Protein AF-A0A7X8IFJ3-F1 (afdb_monomer_lite)

Secondary structure (DSSP, 8-state):
-PPPHHHHHHHHHHHHHHHHHHHHHHHHHHHHHHHHHHHHHHHHHHHHHHHHHHHHHHHHHHHHHHHHHHHHHHHHHHHHHHHHHHHHHHHHHHHS-HHHHHHHHHHHHHTT-HHHHHHHHHHS-HHHHHHHHHHHHHH-HHHHHHHHHHHHHHHHT-

Foldseek 3Di:
DDDDPVRVVVVVVVVVVVVVVVVVVVVVVVVVVVVVVVVVVVVVVVVVVVVVVVVVVVVVVVVVVVVVVVVVVVVVVVVVVLLVVLLVLLVVQLPDDLLVSLVVLVVCVVVVNLVSSLSSLLNHDVVSSVSNLVNNCVPPVVSSVVSVVVNVCVVVPD

Radius of gyration: 45.04 Å; chains: 1; bounding box: 93×29×118 Å

pLDDT: mean 92.05, std 8.11, range [43.56, 98.0]

Structure (mmCIF, N/CA/C/O backbone):
data_AF-A0A7X8IFJ3-F1
#
_entry.id   AF-A0A7X8IFJ3-F1
#
loop_
_atom_site.group_PDB
_atom_site.id
_atom_site.type_symbol
_atom_site.label_atom_id
_atom_site.label_alt_id
_atom_site.label_comp_id
_atom_site.label_asym_id
_atom_site.label_entity_id
_atom_site.label_seq_id
_atom_site.pdbx_PDB_ins_code
_atom_site.Cartn_x
_atom_site.Cartn_y
_atom_site.Cartn_z
_atom_site.occupancy
_atom_site.B_iso_or_equiv
_atom_site.auth_seq_id
_atom_site.auth_comp_id
_atom_site.auth_asym_id
_atom_site.auth_atom_id
_atom_site.pdbx_PDB_model_num
ATOM 1 N N . MET A 1 1 ? 59.836 -3.264 -73.917 1.00 45.34 1 MET A N 1
ATOM 2 C CA . MET A 1 1 ? 58.586 -3.706 -74.567 1.00 45.34 1 MET A CA 1
ATOM 3 C C . MET A 1 1 ? 57.480 -2.823 -74.023 1.00 45.34 1 MET A C 1
ATOM 5 O O . MET A 1 1 ? 57.181 -2.923 -72.842 1.00 45.34 1 MET A O 1
ATOM 9 N N . GLY A 1 2 ? 57.019 -1.856 -74.817 1.00 57.50 2 GLY A N 1
ATOM 10 C CA . GLY A 1 2 ? 55.918 -0.971 -74.432 1.00 57.50 2 GLY A CA 1
ATOM 11 C C . GLY A 1 2 ? 54.580 -1.647 -74.716 1.00 57.50 2 GLY A C 1
ATOM 12 O O . GLY A 1 2 ? 54.496 -2.436 -75.656 1.00 57.50 2 GLY A O 1
ATOM 13 N N . LEU A 1 3 ? 53.569 -1.354 -73.898 1.00 66.62 3 LEU A N 1
ATOM 14 C CA . LEU A 1 3 ? 52.181 -1.741 -74.161 1.00 66.62 3 LEU A CA 1
ATOM 15 C C . LEU A 1 3 ? 51.771 -1.288 -75.564 1.00 66.62 3 LEU A C 1
ATOM 17 O O . LEU A 1 3 ? 52.102 -0.174 -75.980 1.00 66.62 3 LEU A O 1
ATOM 21 N N . THR A 1 4 ? 51.041 -2.134 -76.283 1.00 79.56 4 THR A N 1
ATOM 22 C CA . THR A 1 4 ? 50.457 -1.723 -77.559 1.00 79.56 4 THR A CA 1
ATOM 23 C C . THR A 1 4 ? 49.377 -0.669 -77.306 1.00 79.56 4 THR A C 1
ATOM 25 O O . THR A 1 4 ? 48.702 -0.671 -76.275 1.00 79.56 4 THR A O 1
ATOM 28 N N . GLU A 1 5 ? 49.191 0.260 -78.243 1.00 77.00 5 GLU A N 1
ATOM 29 C CA . GLU A 1 5 ? 48.242 1.378 -78.108 1.00 77.00 5 GLU A CA 1
ATOM 30 C C . GLU A 1 5 ? 46.811 0.915 -77.768 1.00 77.00 5 GLU A C 1
ATOM 32 O O . GLU A 1 5 ? 46.090 1.562 -77.009 1.00 77.00 5 GLU A O 1
ATOM 37 N N . ARG A 1 6 ? 46.434 -0.272 -78.250 1.00 78.50 6 ARG A N 1
ATOM 38 C CA . ARG A 1 6 ? 45.140 -0.910 -77.991 1.00 78.50 6 ARG A CA 1
ATOM 39 C C . ARG A 1 6 ? 45.006 -1.439 -76.558 1.00 78.50 6 ARG A C 1
ATOM 41 O O . ARG A 1 6 ? 43.939 -1.325 -75.962 1.00 78.50 6 ARG A O 1
ATOM 48 N N . GLU A 1 7 ? 46.081 -1.976 -75.983 1.00 80.12 7 GLU A N 1
ATOM 49 C CA . GLU A 1 7 ? 46.117 -2.415 -74.580 1.00 80.12 7 GLU A CA 1
ATOM 50 C C . GLU A 1 7 ? 46.072 -1.218 -73.621 1.00 80.12 7 GLU A C 1
ATOM 52 O O . GLU A 1 7 ? 45.391 -1.273 -72.598 1.00 80.12 7 GLU A O 1
ATOM 57 N N . LEU A 1 8 ? 46.723 -0.107 -73.982 1.00 81.62 8 LEU A N 1
ATOM 58 C CA . LEU A 1 8 ? 46.632 1.160 -73.249 1.00 81.62 8 LEU A CA 1
ATOM 59 C C . LEU A 1 8 ? 45.209 1.731 -73.259 1.00 81.62 8 LEU A C 1
ATOM 61 O O . LEU A 1 8 ? 44.718 2.156 -72.215 1.00 81.62 8 LEU A O 1
ATOM 65 N N . GLN A 1 9 ? 44.520 1.713 -74.403 1.00 83.94 9 GLN A N 1
ATOM 66 C CA . GLN A 1 9 ? 43.129 2.174 -74.494 1.00 83.94 9 GLN A CA 1
ATOM 67 C C . GLN A 1 9 ? 42.170 1.327 -73.647 1.00 83.94 9 GLN A C 1
ATOM 69 O O . GLN A 1 9 ? 41.337 1.890 -72.934 1.00 83.94 9 GLN A O 1
ATOM 74 N N . ASN A 1 10 ? 42.322 0.000 -73.667 1.00 87.12 10 ASN A N 1
ATOM 75 C CA . ASN A 1 10 ? 41.525 -0.900 -72.830 1.00 87.12 10 ASN A CA 1
ATOM 76 C C . ASN A 1 10 ? 41.791 -0.666 -71.337 1.00 87.12 10 ASN A C 1
ATOM 78 O O . ASN A 1 10 ? 40.853 -0.535 -70.557 1.00 87.12 10 ASN A O 1
ATOM 82 N N . LEU A 1 11 ? 43.058 -0.511 -70.942 1.00 88.25 11 LEU A N 1
ATOM 83 C CA . LEU A 1 11 ? 43.414 -0.229 -69.552 1.00 88.25 11 LEU A CA 1
ATOM 84 C C . LEU A 1 11 ? 42.855 1.121 -69.077 1.00 88.25 11 LEU A C 1
ATOM 86 O O . LEU A 1 11 ? 42.354 1.226 -67.959 1.00 88.25 11 LEU A O 1
ATOM 90 N N . ILE A 1 12 ? 42.898 2.157 -69.922 1.00 88.69 12 ILE A N 1
ATOM 91 C CA . ILE A 1 12 ? 42.304 3.467 -69.615 1.00 88.69 12 ILE A CA 1
ATOM 92 C C . ILE A 1 12 ? 40.787 3.347 -69.430 1.00 88.69 12 ILE A C 1
ATOM 94 O O . ILE A 1 12 ? 40.231 3.984 -68.532 1.00 88.69 12 ILE A O 1
ATOM 98 N N . TYR A 1 13 ? 40.117 2.547 -70.259 1.00 91.25 13 TYR A N 1
ATOM 99 C CA . TYR A 1 13 ? 38.686 2.286 -70.126 1.00 91.25 13 TYR A CA 1
ATOM 100 C C . TYR A 1 13 ? 38.364 1.576 -68.802 1.00 91.25 13 TYR A C 1
ATOM 102 O O . TYR A 1 13 ? 37.546 2.076 -68.029 1.00 91.25 13 TYR A O 1
ATOM 110 N N .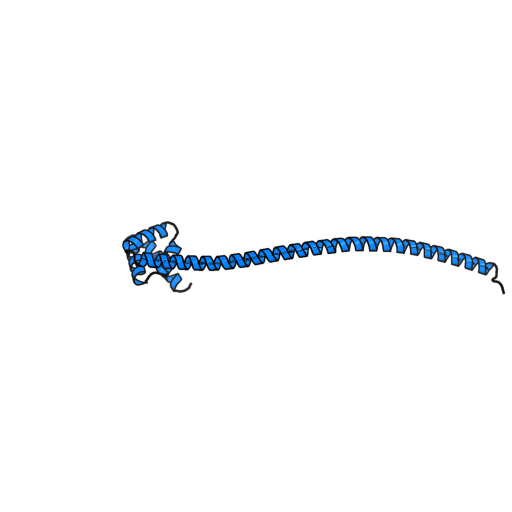 ASP A 1 14 ? 39.078 0.496 -68.484 1.00 92.50 14 ASP A N 1
ATOM 111 C CA . ASP A 1 14 ? 38.878 -0.283 -67.257 1.00 92.50 14 ASP A CA 1
ATOM 112 C C . ASP A 1 14 ? 39.135 0.542 -65.992 1.00 92.50 14 ASP A C 1
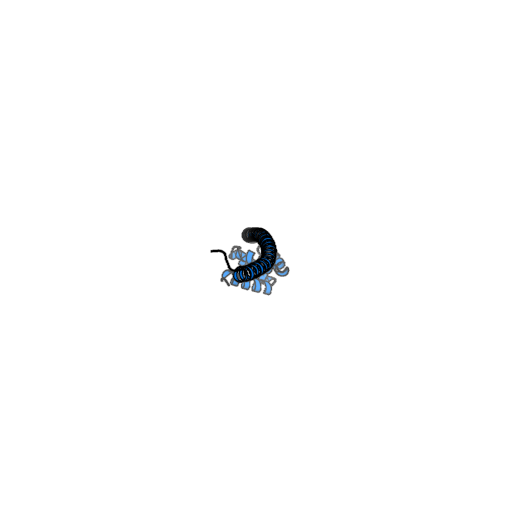ATOM 114 O O . ASP A 1 14 ? 38.393 0.455 -65.011 1.00 92.50 14 ASP A O 1
ATOM 118 N N . VAL A 1 15 ? 40.177 1.379 -66.003 1.00 93.25 15 VAL A N 1
ATOM 119 C CA . VAL A 1 15 ? 40.483 2.283 -64.888 1.00 93.25 15 VAL A CA 1
ATOM 120 C C . VAL A 1 15 ? 39.372 3.318 -64.714 1.00 93.25 15 VAL A C 1
ATOM 122 O O . VAL A 1 15 ? 38.949 3.564 -63.586 1.00 93.25 15 VAL A O 1
ATOM 125 N N . ARG A 1 16 ? 38.850 3.899 -65.802 1.00 93.69 16 ARG A N 1
ATOM 126 C CA . ARG A 1 16 ? 37.735 4.861 -65.733 1.00 93.69 16 ARG A CA 1
ATOM 127 C C . ARG A 1 16 ? 36.455 4.222 -65.201 1.00 93.69 16 ARG A C 1
ATOM 129 O O . ARG A 1 16 ? 35.776 4.841 -64.385 1.00 93.69 16 ARG A O 1
ATOM 136 N N . GLU A 1 17 ? 36.148 2.998 -65.617 1.00 94.19 17 GLU A N 1
ATOM 137 C CA . GLU A 1 17 ? 35.005 2.247 -65.091 1.00 94.19 17 GLU A CA 1
ATOM 138 C C . GLU A 1 17 ? 35.175 1.921 -63.604 1.00 94.19 17 GLU A C 1
ATOM 140 O O . GLU A 1 17 ? 34.276 2.196 -62.809 1.00 94.19 17 GLU A O 1
ATOM 145 N N . LYS A 1 18 ? 36.355 1.456 -63.176 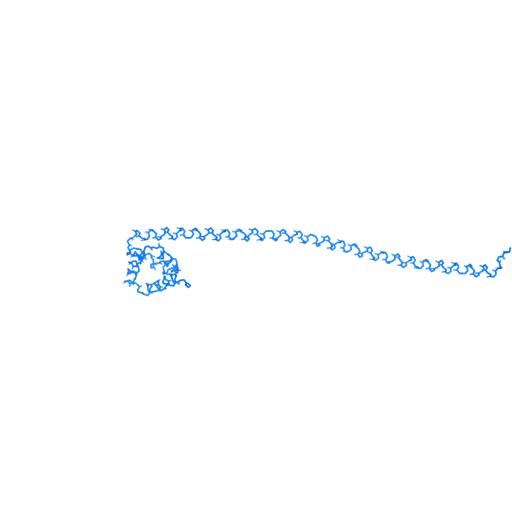1.00 94.62 18 LYS A N 1
ATOM 146 C CA . LYS A 1 18 ? 36.639 1.234 -61.748 1.00 94.62 18 LYS A CA 1
ATOM 147 C C . LYS A 1 18 ? 36.543 2.515 -60.920 1.00 94.62 18 LYS A C 1
ATOM 149 O O . LYS A 1 18 ? 36.019 2.471 -59.809 1.00 94.62 18 LYS A O 1
ATOM 154 N N . ILE A 1 19 ? 37.000 3.654 -61.447 1.00 94.69 19 ILE A N 1
ATOM 155 C CA . ILE A 1 19 ? 36.857 4.958 -60.781 1.00 94.69 19 ILE A CA 1
ATOM 156 C C . ILE A 1 19 ? 35.376 5.300 -60.592 1.00 94.69 19 ILE A C 1
ATOM 158 O O . ILE A 1 19 ? 34.981 5.663 -59.488 1.00 94.69 19 ILE A O 1
ATOM 162 N N . ARG A 1 20 ? 34.540 5.135 -61.625 1.00 94.56 20 ARG A N 1
ATOM 163 C CA . ARG A 1 20 ? 33.090 5.376 -61.516 1.00 94.56 20 ARG A CA 1
ATOM 164 C C . ARG A 1 20 ? 32.424 4.451 -60.503 1.00 94.56 20 ARG A C 1
ATOM 166 O O . ARG A 1 20 ? 31.626 4.913 -59.694 1.00 94.56 20 ARG A O 1
ATOM 173 N N . GLN A 1 21 ? 32.766 3.164 -60.525 1.00 95.19 21 GLN A N 1
ATOM 174 C CA . GLN A 1 21 ? 32.230 2.180 -59.582 1.00 95.19 21 GLN A CA 1
ATOM 175 C C . GLN A 1 21 ? 32.617 2.511 -58.139 1.00 95.19 21 GLN A C 1
ATOM 177 O O . GLN A 1 21 ? 31.767 2.461 -57.253 1.00 95.19 21 GLN A O 1
ATOM 182 N N . ASN A 1 22 ? 33.872 2.900 -57.898 1.00 95.94 22 ASN A N 1
ATOM 183 C CA . ASN A 1 22 ? 34.311 3.330 -56.573 1.00 95.94 22 ASN A CA 1
ATOM 184 C C . ASN A 1 22 ? 33.599 4.608 -56.125 1.00 95.94 22 ASN A C 1
ATOM 186 O O . ASN A 1 22 ? 33.096 4.647 -55.010 1.00 95.94 22 ASN A O 1
ATOM 190 N N . GLN A 1 23 ? 33.459 5.607 -57.000 1.00 95.38 23 GLN A N 1
ATOM 191 C CA . GLN A 1 23 ? 32.719 6.835 -56.682 1.00 95.38 23 GLN A CA 1
ATOM 192 C C . GLN A 1 23 ? 31.245 6.563 -56.353 1.00 95.38 23 GLN A C 1
ATOM 194 O O . GLN A 1 23 ? 30.668 7.219 -55.487 1.00 95.38 23 GLN A O 1
ATOM 199 N N . GLN A 1 24 ? 30.616 5.606 -57.040 1.00 95.75 24 GLN A N 1
ATOM 200 C CA . GLN A 1 24 ? 29.242 5.210 -56.745 1.00 95.75 24 GLN A CA 1
ATOM 201 C C . GLN A 1 24 ? 29.140 4.521 -55.378 1.00 95.75 24 GLN A C 1
ATOM 203 O O . GLN A 1 24 ? 28.277 4.883 -54.579 1.00 95.75 24 GLN A O 1
ATOM 208 N N . ARG A 1 25 ? 30.061 3.598 -55.077 1.00 96.19 25 ARG A N 1
ATOM 209 C CA . ARG A 1 25 ? 30.137 2.938 -53.765 1.00 96.19 25 ARG A CA 1
ATOM 210 C C . ARG A 1 25 ? 30.390 3.927 -52.633 1.00 96.19 25 ARG A C 1
ATOM 212 O O . ARG A 1 25 ? 29.741 3.831 -51.602 1.00 96.19 25 ARG A O 1
ATOM 219 N N . GLU A 1 26 ? 31.278 4.900 -52.824 1.00 95.88 26 GLU A N 1
ATOM 220 C CA . GLU A 1 26 ? 31.534 5.952 -51.830 1.00 95.88 26 GLU A CA 1
ATOM 221 C C . GLU A 1 26 ? 30.266 6.752 -51.513 1.00 95.88 26 GLU A C 1
ATOM 223 O O . GLU A 1 26 ? 29.978 7.015 -50.347 1.00 95.88 26 GLU A O 1
ATOM 228 N N . LYS A 1 27 ? 29.460 7.087 -52.528 1.00 95.75 27 LYS A N 1
ATOM 229 C CA . LYS A 1 27 ? 28.177 7.777 -52.322 1.00 95.75 27 LYS A CA 1
ATOM 230 C C . LYS A 1 27 ? 27.158 6.922 -51.574 1.00 95.75 27 LYS A C 1
ATOM 232 O O . LYS A 1 27 ? 26.388 7.458 -50.781 1.00 95.75 27 LYS A O 1
ATOM 237 N N . GLU A 1 28 ? 27.108 5.624 -51.852 1.00 96.12 28 GLU A N 1
ATOM 238 C CA . GLU A 1 28 ? 26.206 4.692 -51.167 1.00 96.12 28 GLU A CA 1
ATOM 239 C C . GLU A 1 28 ? 26.607 4.513 -49.701 1.00 96.12 28 GLU A C 1
ATOM 241 O O . GLU A 1 28 ? 25.769 4.699 -48.819 1.00 96.12 28 GLU A O 1
ATOM 246 N N . LEU A 1 29 ? 27.898 4.288 -49.440 1.00 96.81 29 LEU A N 1
ATOM 247 C CA . LEU A 1 29 ? 28.449 4.189 -48.089 1.00 96.81 29 LEU A CA 1
ATOM 248 C C . LEU A 1 29 ? 28.252 5.480 -47.288 1.00 96.81 29 LEU A C 1
ATOM 250 O O . LEU A 1 29 ? 27.925 5.415 -46.109 1.00 96.81 29 LEU A O 1
ATOM 254 N N . ALA A 1 30 ? 28.393 6.653 -47.915 1.00 96.06 30 ALA A N 1
ATOM 255 C CA . ALA A 1 30 ? 28.148 7.930 -47.246 1.00 96.06 30 ALA A CA 1
ATOM 256 C C . ALA A 1 30 ? 26.687 8.071 -46.782 1.00 96.06 30 ALA A C 1
ATOM 258 O O . ALA A 1 30 ? 26.435 8.487 -45.654 1.00 96.06 30 ALA A O 1
ATOM 259 N N . LYS A 1 31 ? 25.723 7.671 -47.623 1.00 96.44 31 LYS A N 1
ATOM 260 C CA . LYS A 1 31 ? 24.296 7.679 -47.259 1.00 96.44 31 LYS A CA 1
ATOM 261 C C . LYS A 1 31 ? 23.976 6.675 -46.158 1.00 96.44 31 LYS A C 1
ATOM 263 O O . LYS A 1 31 ? 23.123 6.934 -45.315 1.00 96.44 31 LYS A O 1
ATOM 268 N N . GLU A 1 32 ? 24.613 5.510 -46.186 1.00 96.25 32 GLU A N 1
ATOM 269 C CA . GLU A 1 32 ? 24.433 4.499 -45.148 1.00 96.25 32 GLU A CA 1
ATOM 270 C C . GLU A 1 32 ? 25.020 4.963 -43.811 1.00 96.25 32 GLU A C 1
ATOM 272 O O . GLU A 1 32 ? 24.344 4.869 -42.788 1.00 96.25 32 GLU A O 1
ATOM 277 N N . ALA A 1 33 ? 26.214 5.560 -43.825 1.00 96.06 33 ALA A N 1
ATOM 278 C CA . ALA A 1 33 ? 26.836 6.147 -42.642 1.00 96.06 33 ALA A CA 1
ATOM 279 C C . ALA A 1 33 ? 25.964 7.249 -42.019 1.00 96.06 33 ALA A C 1
ATOM 281 O O . ALA A 1 33 ? 25.776 7.263 -40.805 1.00 96.06 33 ALA A O 1
ATOM 282 N N . GLU A 1 34 ? 25.371 8.121 -42.839 1.00 96.56 34 GLU A N 1
ATOM 283 C CA . GLU A 1 34 ? 24.429 9.148 -42.374 1.00 96.56 34 GLU A CA 1
ATOM 284 C C . GLU A 1 34 ? 23.200 8.528 -41.689 1.00 96.56 34 GLU A C 1
ATOM 286 O O . GLU A 1 34 ? 22.811 8.945 -40.598 1.00 96.56 34 GLU A O 1
ATOM 291 N N . ARG A 1 35 ? 22.611 7.482 -42.282 1.00 96.06 35 ARG A N 1
ATOM 292 C CA . ARG A 1 35 ? 21.468 6.768 -41.686 1.00 96.06 35 ARG A CA 1
ATOM 293 C C . ARG A 1 35 ? 21.822 6.106 -40.359 1.00 96.06 35 ARG A C 1
ATOM 295 O O . ARG A 1 35 ? 21.021 6.160 -39.429 1.00 96.06 35 ARG A O 1
ATOM 302 N N . ILE A 1 36 ? 22.996 5.480 -40.278 1.00 97.25 36 ILE A N 1
ATOM 303 C CA . ILE A 1 36 ? 23.484 4.842 -39.051 1.00 97.25 36 ILE A CA 1
ATOM 304 C C . ILE A 1 36 ? 23.687 5.890 -37.956 1.00 97.25 36 ILE A C 1
ATOM 306 O O . ILE A 1 36 ? 23.294 5.655 -36.817 1.00 97.25 36 ILE A O 1
ATOM 310 N N . GLU A 1 37 ? 24.253 7.048 -38.291 1.00 96.81 37 GLU A N 1
ATOM 311 C CA . GLU A 1 37 ? 24.474 8.127 -37.329 1.00 96.81 37 GLU A CA 1
ATOM 312 C C . GLU A 1 37 ? 23.150 8.676 -36.779 1.00 96.81 37 GLU A C 1
ATOM 314 O O . GLU A 1 37 ? 23.002 8.796 -35.564 1.00 96.81 37 GLU A O 1
ATOM 319 N N . LEU A 1 38 ? 22.153 8.913 -37.639 1.00 96.81 38 LEU A N 1
ATOM 320 C CA . LEU A 1 38 ? 20.815 9.335 -37.207 1.00 96.81 38 LEU A CA 1
ATOM 321 C C . LEU A 1 38 ? 20.144 8.2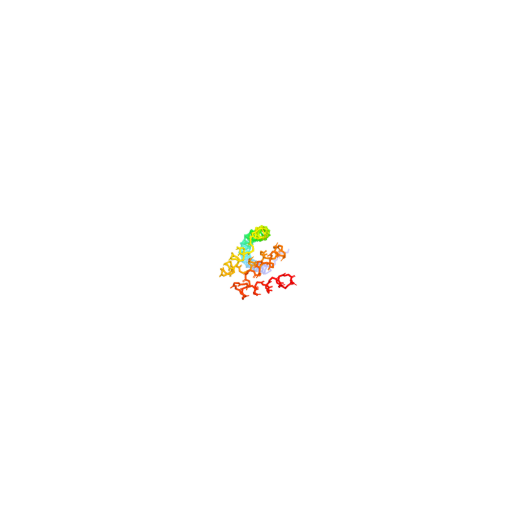93 -36.301 1.00 96.81 38 LEU A C 1
ATOM 323 O O . LEU A 1 38 ? 19.574 8.639 -35.268 1.00 96.81 38 LEU A O 1
ATOM 327 N N . ALA A 1 39 ? 20.238 7.009 -36.657 1.00 96.69 39 ALA A N 1
ATOM 328 C CA . ALA A 1 39 ? 19.709 5.931 -35.827 1.00 96.69 39 ALA A CA 1
ATOM 329 C C . ALA A 1 39 ? 20.430 5.847 -34.472 1.00 96.69 39 ALA A C 1
ATOM 331 O O . ALA A 1 39 ? 19.786 5.637 -33.445 1.00 96.69 39 ALA A O 1
ATOM 332 N N . ARG A 1 40 ? 21.755 6.051 -34.448 1.00 96.81 40 ARG A N 1
ATOM 333 C CA . ARG A 1 40 ? 22.547 6.067 -33.213 1.00 96.81 40 ARG A CA 1
ATOM 334 C C . ARG A 1 40 ? 22.131 7.213 -32.296 1.00 96.81 40 ARG A C 1
ATOM 336 O O . ARG A 1 40 ? 21.999 6.990 -31.099 1.00 96.81 40 ARG A O 1
ATOM 343 N N . GLN A 1 41 ? 21.912 8.405 -32.848 1.00 97.19 41 GLN A N 1
ATOM 344 C CA . GLN A 1 41 ? 21.445 9.564 -32.085 1.00 97.19 41 GLN A CA 1
ATOM 345 C C . GLN A 1 41 ? 20.065 9.303 -31.473 1.00 97.19 41 GLN A C 1
ATOM 347 O O . GLN A 1 41 ? 19.897 9.491 -30.272 1.00 97.19 41 GLN A O 1
ATOM 352 N N . GLY A 1 42 ? 19.123 8.758 -32.251 1.00 96.88 42 GLY A N 1
ATOM 353 C CA . GLY A 1 42 ? 17.805 8.380 -31.730 1.00 96.88 42 GLY A CA 1
ATOM 354 C C . GLY A 1 42 ? 17.881 7.341 -30.605 1.00 96.88 42 GLY A C 1
ATOM 355 O O . GLY A 1 42 ? 17.267 7.516 -29.558 1.00 96.88 42 GLY A O 1
ATOM 356 N N . LEU A 1 43 ? 18.701 6.297 -30.772 1.00 97.50 43 LEU A N 1
ATOM 357 C CA . LEU A 1 43 ? 18.915 5.296 -29.720 1.00 97.50 43 LEU A CA 1
ATOM 358 C C . LEU A 1 43 ? 19.554 5.893 -28.463 1.00 97.50 43 LEU A C 1
ATOM 360 O O . LEU A 1 43 ? 19.239 5.462 -27.356 1.00 97.50 43 LEU A O 1
ATOM 364 N N . GLN A 1 44 ? 20.451 6.867 -28.614 1.00 97.88 44 GLN A N 1
ATOM 365 C CA . GLN A 1 44 ? 21.068 7.539 -27.477 1.00 97.88 44 GLN A CA 1
ATOM 366 C C . GLN A 1 44 ? 20.043 8.368 -26.690 1.00 97.88 44 GLN A C 1
ATOM 368 O O . GLN A 1 44 ? 19.996 8.253 -25.467 1.00 97.88 44 GLN A O 1
ATOM 373 N N . GLU A 1 45 ? 19.179 9.119 -27.376 1.00 97.56 45 GLU A N 1
ATOM 374 C CA . GLU A 1 45 ? 18.078 9.849 -26.734 1.00 97.56 45 GLU A CA 1
ATOM 375 C C . GLU A 1 45 ? 17.123 8.905 -25.989 1.00 97.56 45 GLU A C 1
ATOM 377 O O . GLU A 1 45 ? 16.698 9.194 -24.868 1.00 97.56 45 GLU A O 1
ATOM 382 N N . ASP A 1 46 ? 16.801 7.753 -26.582 1.00 97.56 46 ASP A N 1
ATOM 383 C CA . ASP A 1 46 ? 15.942 6.754 -25.945 1.00 97.56 46 ASP A CA 1
ATOM 384 C C . ASP A 1 46 ? 16.594 6.156 -24.689 1.00 97.56 46 ASP A C 1
ATOM 386 O O . ASP A 1 46 ? 15.925 5.992 -23.666 1.00 97.56 46 ASP A O 1
ATOM 390 N N . VAL A 1 47 ? 17.901 5.874 -24.724 1.00 97.56 47 VAL A N 1
ATOM 391 C CA . VAL A 1 47 ? 18.659 5.405 -23.551 1.00 97.56 47 VAL A CA 1
ATOM 392 C C . VAL A 1 47 ? 18.641 6.446 -22.432 1.00 97.56 47 VAL A C 1
ATOM 394 O O . VAL A 1 47 ? 18.416 6.094 -21.273 1.00 97.56 47 VAL A O 1
ATOM 397 N N . GLU A 1 48 ? 18.841 7.722 -22.757 1.00 97.69 48 GLU A N 1
ATOM 398 C CA . GLU A 1 48 ? 18.793 8.814 -21.780 1.00 97.69 48 GLU A CA 1
ATOM 399 C C . GLU A 1 48 ? 17.406 8.916 -21.127 1.00 97.69 48 GLU A C 1
ATOM 401 O O . GLU A 1 48 ? 17.303 8.893 -19.898 1.00 97.69 48 GLU A O 1
ATOM 406 N N . ARG A 1 49 ? 16.327 8.886 -21.922 1.00 97.38 49 ARG A N 1
ATOM 407 C CA . ARG A 1 49 ? 14.946 8.889 -21.403 1.00 97.38 49 ARG A CA 1
ATOM 408 C C . ARG A 1 49 ? 14.643 7.678 -20.527 1.00 97.38 49 ARG A C 1
ATOM 410 O O . ARG A 1 49 ? 13.998 7.816 -19.487 1.00 97.38 49 ARG A O 1
ATOM 417 N N . LEU A 1 50 ? 15.088 6.486 -20.924 1.00 97.81 50 LEU A N 1
ATOM 418 C CA . LEU A 1 50 ? 14.889 5.273 -20.129 1.00 97.81 50 LEU A CA 1
ATOM 419 C C . LEU A 1 50 ? 15.603 5.360 -18.779 1.00 97.81 50 LEU A C 1
ATOM 421 O O . LEU A 1 50 ? 15.030 4.955 -17.767 1.00 97.81 50 LEU A O 1
ATOM 425 N N . ASN A 1 51 ? 16.804 5.938 -18.741 1.00 97.38 51 ASN A N 1
ATOM 426 C CA . ASN A 1 51 ? 17.532 6.157 -17.494 1.00 97.38 51 ASN A CA 1
ATOM 427 C C . ASN A 1 51 ? 16.812 7.158 -16.576 1.00 97.38 51 ASN A C 1
ATOM 429 O O . ASN A 1 51 ? 16.690 6.910 -15.376 1.00 97.38 51 ASN A O 1
ATOM 433 N N . GLU A 1 52 ? 16.280 8.255 -17.122 1.00 97.50 52 GLU A N 1
ATOM 434 C CA . GLU A 1 52 ? 15.491 9.232 -16.354 1.00 97.50 52 GLU A CA 1
ATOM 435 C C . GLU A 1 52 ? 14.209 8.621 -15.772 1.00 97.50 52 GLU A C 1
ATOM 437 O O . GLU A 1 52 ? 13.860 8.850 -14.605 1.00 97.50 52 GLU A O 1
ATOM 442 N N . ILE A 1 53 ? 13.510 7.810 -16.572 1.00 97.75 53 ILE A N 1
ATOM 443 C CA . ILE A 1 53 ? 12.318 7.079 -16.133 1.00 97.75 53 ILE A CA 1
ATOM 444 C C . ILE A 1 53 ? 12.690 6.072 -15.045 1.00 97.75 53 ILE A C 1
ATOM 446 O O . ILE A 1 53 ? 11.997 6.017 -14.028 1.00 97.75 53 ILE A O 1
ATOM 450 N N . GLY A 1 54 ? 13.780 5.320 -15.225 1.00 97.31 54 GLY A N 1
ATOM 451 C CA . GLY A 1 54 ? 14.293 4.370 -14.236 1.00 97.31 54 GLY A CA 1
ATOM 452 C C . GLY A 1 54 ? 14.561 5.044 -12.891 1.00 97.31 54 GLY A C 1
ATOM 453 O O . GLY A 1 54 ? 13.978 4.656 -11.881 1.00 97.31 54 GLY A O 1
ATOM 454 N N . ALA A 1 55 ? 15.316 6.144 -12.895 1.00 97.06 55 ALA A N 1
ATOM 455 C CA . ALA A 1 55 ? 15.600 6.913 -11.684 1.00 97.06 55 ALA A CA 1
ATOM 456 C C . ALA A 1 55 ? 14.321 7.459 -11.017 1.00 97.06 55 ALA A C 1
ATOM 458 O O . ALA A 1 55 ? 14.170 7.429 -9.793 1.00 97.06 55 ALA A O 1
ATOM 459 N N . THR A 1 56 ? 13.363 7.938 -11.816 1.00 97.31 56 THR A N 1
ATOM 460 C CA . THR A 1 56 ? 12.076 8.427 -11.299 1.00 97.31 56 THR A CA 1
ATOM 461 C C . THR A 1 56 ? 11.249 7.302 -10.679 1.00 97.31 56 THR A C 1
ATOM 463 O O . THR A 1 56 ? 10.583 7.511 -9.658 1.00 97.31 56 THR A O 1
ATOM 466 N N . LEU A 1 57 ? 11.261 6.118 -11.291 1.00 97.50 57 LEU A N 1
ATOM 467 C CA . LEU A 1 57 ? 10.554 4.947 -10.796 1.00 97.50 57 LEU A CA 1
ATOM 468 C C . LEU A 1 57 ? 11.147 4.475 -9.468 1.00 97.50 57 LEU A C 1
ATOM 470 O O . LEU A 1 57 ? 10.388 4.286 -8.520 1.00 97.50 57 LEU A O 1
ATOM 474 N N . ASP A 1 58 ? 12.472 4.390 -9.367 1.00 97.75 58 ASP A N 1
ATOM 475 C CA . ASP A 1 58 ? 13.168 4.003 -8.137 1.00 97.75 58 ASP A CA 1
ATOM 476 C C . ASP A 1 58 ? 12.829 4.949 -6.979 1.00 97.75 58 ASP A C 1
ATOM 478 O O . ASP A 1 58 ? 12.471 4.510 -5.883 1.00 97.75 58 ASP A O 1
ATOM 482 N N . MET A 1 59 ? 12.819 6.262 -7.237 1.00 97.06 59 MET A N 1
ATOM 483 C CA . MET A 1 59 ? 12.411 7.262 -6.245 1.00 97.06 59 MET A CA 1
ATOM 484 C C . MET A 1 59 ? 10.952 7.099 -5.801 1.00 97.06 59 MET A C 1
ATOM 486 O O . MET A 1 59 ? 10.627 7.301 -4.628 1.00 97.06 59 MET A O 1
ATOM 490 N N . LYS A 1 60 ? 10.044 6.750 -6.720 1.00 97.44 60 LYS A N 1
ATOM 491 C CA . LYS A 1 60 ? 8.633 6.500 -6.386 1.00 97.44 60 LYS A CA 1
ATOM 492 C C . LYS A 1 60 ? 8.459 5.204 -5.597 1.00 97.44 60 LYS A C 1
ATOM 494 O O . LYS A 1 60 ? 7.683 5.201 -4.644 1.00 97.44 60 LYS A O 1
ATOM 499 N N . LEU A 1 61 ? 9.172 4.143 -5.965 1.00 97.69 61 LEU A N 1
ATOM 500 C CA . LEU A 1 61 ? 9.153 2.863 -5.258 1.00 97.69 61 LEU A CA 1
ATOM 501 C C . LEU A 1 61 ? 9.670 3.016 -3.828 1.00 97.69 61 LEU A C 1
ATOM 503 O O . LEU A 1 61 ? 9.026 2.530 -2.901 1.00 97.69 61 LEU A O 1
ATOM 507 N N . LEU A 1 62 ? 10.761 3.763 -3.636 1.00 97.94 62 LEU A N 1
ATOM 508 C CA . LEU A 1 62 ? 11.291 4.053 -2.305 1.00 97.94 62 LEU A CA 1
ATOM 509 C C . LEU A 1 62 ? 10.251 4.770 -1.432 1.00 97.94 62 LEU A C 1
ATOM 511 O O . LEU A 1 62 ? 9.957 4.321 -0.330 1.00 97.94 62 LEU A O 1
ATOM 515 N N . ARG A 1 63 ? 9.617 5.826 -1.957 1.00 97.06 63 ARG A N 1
ATOM 516 C CA . ARG A 1 63 ? 8.565 6.569 -1.238 1.00 97.06 63 ARG A CA 1
ATOM 517 C C . ARG A 1 63 ? 7.334 5.722 -0.923 1.00 97.06 63 ARG A C 1
ATOM 519 O O . ARG A 1 63 ? 6.684 5.950 0.093 1.00 97.06 63 ARG A O 1
ATOM 526 N N . LEU A 1 64 ? 6.959 4.802 -1.812 1.00 98.00 64 LEU A N 1
ATOM 527 C CA . LEU A 1 64 ? 5.847 3.885 -1.561 1.00 98.00 64 LEU A CA 1
ATOM 528 C C . LEU A 1 64 ? 6.180 2.930 -0.422 1.00 98.00 64 LEU A C 1
ATOM 530 O O . LEU A 1 64 ? 5.362 2.775 0.478 1.00 98.00 64 LEU A O 1
ATOM 534 N N . LYS A 1 65 ? 7.392 2.373 -0.427 1.00 97.81 65 LYS A N 1
ATOM 535 C CA . LYS A 1 65 ? 7.865 1.495 0.639 1.00 97.81 65 LYS A CA 1
ATOM 536 C C . LYS A 1 65 ? 7.919 2.210 1.991 1.00 97.81 65 LYS A C 1
ATOM 538 O O . LYS A 1 65 ? 7.397 1.698 2.968 1.00 97.81 65 LYS A O 1
ATOM 543 N N . GLU A 1 66 ? 8.442 3.435 2.034 1.00 97.75 66 GLU A N 1
ATOM 544 C CA . GLU A 1 66 ? 8.447 4.249 3.260 1.00 97.75 66 GLU A CA 1
ATOM 545 C C . GLU A 1 66 ? 7.032 4.486 3.808 1.00 97.75 66 GLU A C 1
ATOM 547 O O . GLU A 1 66 ? 6.812 4.427 5.016 1.00 97.75 66 GLU A O 1
ATOM 552 N N . LYS A 1 67 ? 6.055 4.743 2.930 1.00 97.50 67 LYS A N 1
ATOM 553 C CA . LYS A 1 67 ? 4.653 4.903 3.340 1.00 97.50 67 LYS A CA 1
ATOM 554 C C . LYS A 1 67 ? 4.033 3.598 3.820 1.00 97.50 67 LYS A C 1
ATOM 556 O O . LYS A 1 67 ? 3.236 3.628 4.751 1.00 97.50 67 LYS A O 1
ATOM 561 N N . GLU A 1 68 ? 4.359 2.482 3.181 1.00 97.56 68 GLU A N 1
ATOM 562 C CA . GLU A 1 68 ? 3.904 1.161 3.607 1.00 97.56 68 GLU A CA 1
ATOM 563 C C . GLU A 1 68 ? 4.414 0.845 5.017 1.00 97.56 68 GLU A C 1
ATOM 565 O O . GLU A 1 68 ? 3.609 0.540 5.896 1.00 97.56 68 GLU A O 1
ATOM 570 N N . ASP A 1 69 ? 5.712 1.036 5.260 1.00 97.62 69 ASP A N 1
ATOM 571 C CA . ASP A 1 69 ? 6.332 0.824 6.570 1.00 97.62 69 ASP A CA 1
ATOM 572 C C . ASP A 1 69 ? 5.705 1.742 7.640 1.00 97.62 69 ASP A C 1
ATOM 574 O O . ASP A 1 69 ? 5.389 1.305 8.749 1.00 97.62 69 ASP A O 1
ATOM 578 N N . GLN A 1 70 ? 5.446 3.012 7.301 1.00 97.38 70 GLN A N 1
ATOM 579 C CA . GLN A 1 70 ? 4.754 3.952 8.192 1.00 97.38 70 GLN A CA 1
ATOM 580 C C . GLN A 1 70 ? 3.328 3.505 8.522 1.00 97.38 70 GLN A C 1
ATOM 582 O O . GLN A 1 70 ? 2.921 3.577 9.680 1.00 97.38 70 GLN A O 1
ATOM 587 N N . LEU A 1 71 ? 2.563 3.044 7.530 1.00 97.62 71 LEU A N 1
ATOM 588 C CA . LEU A 1 71 ? 1.197 2.569 7.746 1.00 97.62 71 LEU A CA 1
ATOM 589 C C . LEU A 1 71 ? 1.175 1.314 8.618 1.00 97.62 71 LEU A C 1
ATOM 591 O O . LEU A 1 71 ? 0.348 1.230 9.523 1.00 97.62 71 LEU A O 1
ATOM 595 N N . GLN A 1 72 ? 2.095 0.375 8.397 1.00 97.06 72 GLN A N 1
ATOM 596 C CA . GLN A 1 72 ? 2.222 -0.816 9.239 1.00 97.06 72 GLN A CA 1
ATOM 597 C C . GLN A 1 72 ? 2.542 -0.441 10.689 1.00 97.06 72 GLN A C 1
ATOM 599 O O . GLN A 1 72 ? 1.889 -0.935 11.609 1.00 97.06 72 GLN A O 1
ATOM 604 N N . GLN A 1 73 ? 3.478 0.487 10.903 1.00 96.88 73 GLN A N 1
ATOM 605 C CA . GLN A 1 73 ? 3.803 0.969 12.244 1.00 96.88 73 GLN A CA 1
ATOM 606 C C . GLN A 1 73 ? 2.606 1.669 12.902 1.00 96.88 73 GLN A C 1
ATOM 608 O O . GLN A 1 73 ? 2.293 1.400 14.060 1.00 96.88 73 GLN A O 1
ATOM 613 N N . MET A 1 74 ? 1.887 2.510 12.153 1.00 96.81 74 MET A N 1
ATOM 614 C CA . MET A 1 74 ? 0.683 3.175 12.649 1.00 96.81 74 MET A CA 1
ATOM 615 C C . MET A 1 74 ? -0.412 2.182 13.040 1.00 96.81 74 MET A C 1
ATOM 617 O O . MET A 1 74 ? -1.061 2.393 14.059 1.00 96.81 74 MET A O 1
ATOM 621 N N . ILE A 1 75 ? -0.622 1.111 12.270 1.00 95.69 75 ILE A N 1
ATOM 622 C CA . ILE A 1 75 ? -1.597 0.065 12.610 1.00 95.69 75 ILE A CA 1
ATOM 623 C C . ILE A 1 75 ? -1.236 -0.566 13.957 1.00 95.69 75 ILE A C 1
ATOM 625 O O . ILE A 1 75 ? -2.081 -0.612 14.848 1.00 95.69 75 ILE A O 1
ATOM 629 N N . ILE A 1 76 ? 0.027 -0.961 14.143 1.00 96.31 76 ILE A N 1
ATOM 630 C CA . ILE A 1 76 ? 0.507 -1.555 15.401 1.00 96.31 76 ILE A CA 1
ATOM 631 C C . ILE A 1 76 ? 0.315 -0.585 16.577 1.00 96.31 76 ILE A C 1
ATOM 633 O O . ILE A 1 76 ? -0.149 -0.978 17.653 1.00 96.31 76 ILE A O 1
ATOM 637 N N . ASP A 1 77 ? 0.652 0.690 16.385 1.00 96.44 77 ASP A N 1
ATOM 638 C CA . ASP A 1 77 ? 0.527 1.708 17.428 1.00 96.44 77 ASP A CA 1
ATOM 639 C C . ASP A 1 77 ? -0.939 1.987 17.784 1.00 96.44 77 ASP A C 1
ATOM 641 O O . ASP A 1 77 ? -1.273 2.111 18.967 1.00 96.44 77 ASP A O 1
ATOM 645 N N . ILE A 1 78 ? -1.824 2.034 16.783 1.00 95.62 78 ILE A N 1
ATOM 646 C CA . ILE A 1 78 ? -3.270 2.198 16.969 1.00 95.62 78 ILE A CA 1
ATOM 647 C C . ILE A 1 78 ? -3.845 0.999 17.716 1.00 95.62 78 ILE A C 1
ATOM 649 O O . ILE A 1 78 ? -4.537 1.202 18.708 1.00 95.62 78 ILE A O 1
ATOM 653 N N . GLU A 1 79 ? -3.526 -0.232 17.317 1.00 93.69 79 GLU A N 1
ATOM 654 C CA . GLU A 1 79 ? -4.010 -1.441 17.994 1.00 93.69 79 GLU A CA 1
ATOM 655 C C . GLU A 1 79 ? -3.560 -1.485 19.459 1.00 93.69 79 GLU A C 1
ATOM 657 O O . GLU A 1 79 ? -4.344 -1.791 20.363 1.00 93.69 79 GLU A O 1
ATOM 662 N N . LYS A 1 80 ? -2.303 -1.115 19.730 1.00 95.06 80 LYS A N 1
ATOM 663 C CA . LYS A 1 80 ? -1.771 -1.033 21.094 1.00 95.06 80 LYS A CA 1
ATOM 664 C C . LYS A 1 80 ? -2.476 0.047 21.916 1.00 95.06 80 LYS A C 1
ATOM 666 O O . LYS A 1 80 ? -2.812 -0.187 23.083 1.00 95.06 80 LYS A O 1
ATOM 671 N N . ALA A 1 81 ? -2.688 1.226 21.333 1.00 94.94 81 ALA A N 1
ATOM 672 C CA . ALA A 1 81 ? -3.385 2.327 21.985 1.00 94.94 81 ALA A CA 1
ATOM 673 C C . ALA A 1 81 ? -4.859 1.985 22.245 1.00 94.94 81 ALA A C 1
ATOM 675 O O . ALA A 1 81 ? -5.356 2.228 23.346 1.00 94.94 81 ALA A O 1
ATOM 676 N N . GLU A 1 82 ? -5.537 1.369 21.277 1.00 92.38 82 GLU A N 1
ATOM 677 C CA . GLU A 1 82 ? -6.921 0.916 21.388 1.00 92.38 82 GLU A CA 1
ATOM 678 C C . GLU A 1 82 ? -7.051 -0.128 22.496 1.00 92.38 82 GLU A C 1
ATOM 680 O O . GLU A 1 82 ? -7.866 0.045 23.402 1.00 92.38 82 GLU A O 1
ATOM 685 N N . ARG A 1 83 ? -6.187 -1.151 22.505 1.00 91.94 83 ARG A N 1
ATOM 686 C CA . ARG A 1 83 ? -6.161 -2.161 23.567 1.00 91.94 83 ARG A CA 1
ATOM 687 C C . ARG A 1 83 ? -5.964 -1.531 24.943 1.00 91.94 83 ARG A C 1
ATOM 689 O O . ARG A 1 83 ? -6.737 -1.809 25.854 1.00 91.94 83 ARG A O 1
ATOM 696 N N . THR A 1 84 ? -4.980 -0.642 25.083 1.00 94.69 84 THR A N 1
ATOM 697 C CA . THR A 1 84 ? -4.710 0.056 26.352 1.00 94.69 84 THR A CA 1
ATOM 698 C C . THR A 1 84 ? -5.919 0.884 26.796 1.00 94.69 84 THR A C 1
ATOM 700 O O . THR A 1 84 ? -6.269 0.921 27.978 1.00 94.69 84 THR A O 1
ATOM 703 N N . ASN A 1 85 ? -6.588 1.552 25.854 1.00 94.44 85 ASN A N 1
ATOM 704 C CA . ASN A 1 85 ? -7.772 2.345 26.144 1.00 94.44 85 ASN A CA 1
ATOM 705 C C . ASN A 1 85 ? -8.962 1.469 26.562 1.00 94.44 85 ASN A C 1
ATOM 707 O O . ASN A 1 85 ? -9.643 1.808 27.528 1.00 94.44 85 ASN A O 1
ATOM 711 N N . ILE A 1 86 ? -9.189 0.339 25.888 1.00 93.31 86 ILE A N 1
ATOM 712 C CA . ILE A 1 86 ? -10.263 -0.602 26.224 1.00 93.31 86 ILE A CA 1
ATOM 713 C C . ILE A 1 86 ? -10.015 -1.239 27.591 1.00 93.31 86 ILE A C 1
ATOM 715 O O . ILE A 1 86 ? -10.932 -1.265 28.406 1.00 93.31 86 ILE A O 1
ATOM 719 N N . GLU A 1 87 ? -8.795 -1.695 27.883 1.00 92.88 87 GLU A N 1
ATOM 720 C CA . GLU A 1 87 ? -8.438 -2.255 29.195 1.00 92.88 87 GLU A CA 1
ATOM 721 C C . GLU A 1 87 ? -8.667 -1.226 30.316 1.00 92.88 87 GLU A C 1
ATOM 723 O O . GLU A 1 87 ? -9.221 -1.546 31.371 1.00 92.88 87 GLU A O 1
ATOM 728 N N . ARG A 1 88 ? -8.324 0.046 30.071 1.00 94.81 88 ARG A N 1
ATOM 729 C CA . ARG A 1 88 ? -8.603 1.143 31.007 1.00 94.81 88 ARG A CA 1
ATOM 730 C C . ARG A 1 88 ? -10.104 1.365 31.201 1.00 94.81 88 ARG A C 1
ATOM 732 O O . ARG A 1 88 ? -10.540 1.508 32.341 1.00 94.81 88 ARG A O 1
ATOM 739 N N . LEU A 1 89 ? -10.885 1.397 30.118 1.00 93.31 89 LEU A N 1
ATOM 740 C CA . LEU A 1 89 ? -12.342 1.544 30.187 1.00 93.31 89 LEU A CA 1
ATOM 741 C C . LEU A 1 89 ? -12.977 0.374 30.944 1.00 93.31 89 LEU A C 1
ATOM 743 O O . LEU A 1 89 ? -13.776 0.608 31.847 1.00 93.31 89 LEU A O 1
ATOM 747 N N . ALA A 1 90 ? -12.575 -0.861 30.645 1.00 93.44 90 ALA A N 1
ATOM 748 C CA . ALA A 1 90 ? -13.013 -2.058 31.353 1.00 93.44 90 ALA A CA 1
ATOM 749 C C . ALA A 1 90 ? -12.726 -1.955 32.855 1.00 93.44 90 ALA A C 1
ATOM 751 O O . ALA A 1 90 ? -13.637 -2.119 33.661 1.00 93.44 90 ALA A O 1
ATOM 752 N N . ALA A 1 91 ? -11.510 -1.558 33.243 1.00 93.88 91 ALA A N 1
ATOM 753 C CA . ALA A 1 91 ? -11.155 -1.351 34.646 1.00 93.88 91 ALA A CA 1
ATOM 754 C C . ALA A 1 91 ? -11.961 -0.223 35.323 1.00 93.88 91 ALA A C 1
ATOM 756 O O . ALA A 1 91 ? -12.205 -0.278 36.531 1.00 93.88 91 ALA A O 1
ATOM 757 N N . THR A 1 92 ? -12.362 0.816 34.581 1.00 92.62 92 THR A N 1
ATOM 758 C CA . THR A 1 92 ? -13.253 1.874 35.084 1.00 92.62 92 THR A CA 1
ATOM 759 C C . THR A 1 92 ? -14.667 1.344 35.314 1.00 92.62 92 THR A C 1
ATOM 761 O O . THR A 1 92 ? -15.211 1.555 36.397 1.00 92.62 92 THR A O 1
ATOM 764 N N . TYR A 1 93 ? -15.243 0.629 34.346 1.00 92.62 93 TYR A N 1
ATOM 765 C CA . TYR A 1 93 ? -16.589 0.064 34.474 1.00 92.62 93 TYR A CA 1
ATOM 766 C C . TYR A 1 93 ? -16.654 -1.074 35.499 1.00 92.62 93 TYR A C 1
ATOM 768 O O . TYR A 1 93 ? -17.645 -1.196 36.208 1.00 92.62 93 TYR A O 1
ATOM 776 N N . ASP A 1 94 ? -15.576 -1.840 35.677 1.00 90.94 94 ASP A N 1
ATOM 777 C CA . ASP A 1 94 ? -15.472 -2.869 36.720 1.00 90.94 94 ASP A CA 1
ATOM 778 C C . ASP A 1 94 ? -15.563 -2.306 38.141 1.00 90.94 94 ASP A C 1
ATOM 780 O O . ASP A 1 94 ? -16.001 -2.997 39.063 1.00 90.94 94 ASP A O 1
ATOM 784 N N . LYS A 1 95 ? -15.118 -1.062 38.334 1.00 91.75 95 LYS A N 1
ATOM 785 C CA . LYS A 1 95 ? -15.182 -0.355 39.621 1.00 91.75 95 LYS A CA 1
ATOM 786 C C . LYS A 1 95 ? -16.468 0.451 39.782 1.00 91.75 95 LYS A C 1
ATOM 788 O O . LYS A 1 95 ? -16.742 0.934 40.878 1.00 91.75 95 LYS A O 1
ATOM 793 N N . MET A 1 96 ? -17.214 0.640 38.700 1.00 92.25 96 MET A N 1
ATOM 794 C CA . MET A 1 96 ? -18.461 1.386 38.691 1.00 92.25 96 MET A CA 1
ATOM 795 C C . MET A 1 96 ? -19.619 0.478 39.111 1.00 92.25 96 MET A C 1
ATOM 797 O O . MET A 1 96 ? -19.586 -0.738 38.928 1.00 92.25 96 MET A O 1
ATOM 801 N N . ASP A 1 97 ? -20.663 1.077 39.682 1.00 93.94 97 ASP A N 1
ATOM 802 C CA . ASP A 1 97 ? -21.891 0.356 39.999 1.00 93.94 97 ASP A CA 1
ATOM 803 C C . ASP A 1 97 ? -22.469 -0.337 38.739 1.00 93.94 97 ASP A C 1
ATOM 805 O O . ASP A 1 97 ? -22.545 0.302 37.678 1.00 93.94 97 ASP A O 1
ATOM 809 N N . PRO A 1 98 ? -22.879 -1.620 38.820 1.00 91.75 98 PRO A N 1
ATOM 810 C CA . PRO A 1 98 ? -23.383 -2.359 37.666 1.00 91.75 98 PRO A CA 1
ATOM 811 C C . PRO A 1 98 ? -24.593 -1.716 36.983 1.00 91.75 98 PRO A C 1
ATOM 813 O O . PRO A 1 98 ? -24.696 -1.788 35.759 1.00 91.75 98 PRO A O 1
ATOM 816 N N . SER A 1 99 ? -25.472 -1.043 37.734 1.00 92.50 99 SER A N 1
ATOM 817 C CA . SER A 1 99 ? -26.664 -0.400 37.173 1.00 92.50 99 SER A CA 1
ATOM 818 C C . SER A 1 99 ? -26.293 0.842 36.358 1.00 92.50 99 SER A C 1
ATOM 820 O O . SER A 1 99 ? -26.813 1.067 35.262 1.00 92.50 99 SER A O 1
ATOM 822 N N . GLN A 1 100 ? -25.333 1.635 36.848 1.00 92.69 100 GLN A N 1
ATOM 823 C CA . GLN A 1 100 ? -24.805 2.791 36.111 1.00 92.69 100 GLN A CA 1
ATOM 824 C C . GLN A 1 100 ? -24.026 2.362 34.864 1.00 92.69 100 GLN A C 1
ATOM 826 O O . GLN A 1 100 ? -24.273 2.888 33.777 1.00 92.69 100 GLN A O 1
ATOM 831 N N . SER A 1 101 ? -23.152 1.362 34.993 1.00 91.75 101 SER A N 1
ATOM 832 C CA . SER A 1 101 ? -22.417 0.796 33.855 1.00 91.75 101 SER A CA 1
ATOM 833 C C . SER A 1 101 ? -23.367 0.240 32.796 1.00 91.75 101 SER A C 1
ATOM 835 O O . SER A 1 101 ? -23.198 0.530 31.614 1.00 91.75 101 SER A O 1
ATOM 837 N N . GLY A 1 102 ? -24.413 -0.480 33.216 1.00 91.44 102 GLY A N 1
ATOM 838 C CA . GLY A 1 102 ? -25.444 -1.011 32.325 1.00 91.44 102 GLY A CA 1
ATOM 839 C C . GLY A 1 102 ? -26.147 0.084 31.526 1.00 91.44 102 GLY A C 1
ATOM 840 O O . GLY A 1 102 ? -26.258 -0.026 30.308 1.00 91.44 102 GLY A O 1
ATOM 841 N N . LYS A 1 103 ? -26.540 1.191 32.171 1.00 93.06 103 LYS A N 1
ATOM 842 C CA . LYS A 1 103 ? -27.145 2.348 31.481 1.00 93.06 103 LYS A CA 1
ATOM 843 C C . LYS A 1 103 ? -26.216 2.969 30.444 1.00 93.06 103 LYS A C 1
ATOM 845 O O . LYS A 1 103 ? -26.650 3.258 29.330 1.00 93.06 103 LYS A O 1
ATOM 850 N N . ILE A 1 104 ? -24.945 3.167 30.790 1.00 93.00 104 ILE A N 1
ATOM 851 C CA . ILE A 1 104 ? -23.963 3.747 29.867 1.00 93.00 104 ILE A CA 1
ATOM 852 C C . ILE A 1 104 ? -23.731 2.803 28.681 1.00 93.00 104 ILE A C 1
ATOM 854 O O . ILE A 1 104 ? -23.751 3.246 27.535 1.00 93.00 104 ILE A O 1
ATOM 858 N N . MET A 1 105 ? -23.584 1.501 28.931 1.00 92.31 105 MET A N 1
ATOM 859 C CA . MET A 1 105 ? -23.390 0.493 27.886 1.00 92.31 105 MET A CA 1
ATOM 860 C C . MET A 1 105 ? -24.606 0.324 26.976 1.00 92.31 105 MET A C 1
ATOM 862 O O . MET A 1 105 ? -24.426 0.171 25.772 1.00 92.31 105 MET A O 1
ATOM 866 N N . MET A 1 106 ? -25.828 0.429 27.502 1.00 92.06 106 MET A N 1
ATOM 867 C CA . MET A 1 106 ? -27.039 0.472 26.674 1.00 92.06 106 MET A CA 1
ATOM 868 C C . MET A 1 106 ? -27.052 1.686 25.751 1.00 92.06 106 MET A C 1
ATOM 870 O O . MET A 1 106 ? -27.332 1.548 24.564 1.00 92.06 106 MET A O 1
ATOM 874 N N . ASN A 1 107 ? -26.689 2.863 26.265 1.00 92.44 107 ASN A N 1
ATOM 875 C CA . ASN A 1 107 ? -26.593 4.066 25.439 1.00 92.44 107 ASN A CA 1
ATOM 876 C C . ASN A 1 107 ? -25.500 3.932 24.367 1.00 92.44 107 ASN A C 1
ATOM 878 O O . ASN A 1 107 ? -25.713 4.331 23.226 1.00 92.44 107 ASN A O 1
ATOM 882 N N . MET A 1 108 ? -24.350 3.334 24.696 1.00 90.94 108 MET A N 1
ATOM 883 C CA . MET A 1 108 ? -23.294 3.043 23.715 1.00 90.94 108 MET A CA 1
ATOM 884 C C . MET A 1 108 ? -23.785 2.065 22.638 1.00 90.94 108 MET A C 1
ATOM 886 O O . MET A 1 108 ? -23.613 2.319 21.446 1.00 90.94 108 MET A O 1
ATOM 890 N N . ALA A 1 109 ? -24.461 0.985 23.034 1.00 90.62 109 ALA A N 1
ATOM 891 C CA . ALA A 1 109 ? -25.042 0.016 22.110 1.00 90.62 109 ALA A CA 1
ATOM 892 C C . ALA A 1 109 ? -26.092 0.653 21.181 1.00 90.62 109 ALA A C 1
ATOM 894 O O . ALA A 1 109 ? -26.082 0.388 19.979 1.00 90.62 109 ALA A O 1
ATOM 895 N N . ALA A 1 110 ? -26.944 1.536 21.712 1.00 90.31 110 ALA A N 1
ATOM 896 C CA . ALA A 1 110 ? -27.933 2.283 20.934 1.00 90.31 110 ALA A CA 1
ATOM 897 C C . ALA A 1 110 ? -27.291 3.264 19.933 1.00 90.31 110 ALA A C 1
ATOM 899 O O . ALA A 1 110 ? -27.847 3.502 18.864 1.00 90.31 110 ALA A O 1
ATOM 900 N N . ASN A 1 111 ? -26.097 3.781 20.238 1.00 92.44 111 ASN A N 1
ATOM 901 C CA . ASN A 1 111 ? -25.327 4.682 19.375 1.00 92.44 111 ASN A CA 1
ATOM 902 C C . ASN A 1 111 ? -24.396 3.943 18.392 1.00 92.44 111 ASN A C 1
ATOM 904 O O . ASN A 1 111 ? -23.364 4.480 17.996 1.00 92.44 111 ASN A O 1
ATOM 908 N N . ASN A 1 112 ? -24.743 2.716 17.985 1.00 89.06 112 ASN A N 1
ATOM 909 C CA . ASN A 1 112 ? -23.956 1.863 17.081 1.00 89.06 112 ASN A CA 1
ATOM 910 C C . ASN A 1 112 ? -22.561 1.457 17.597 1.00 89.06 112 ASN A C 1
ATOM 912 O O . ASN A 1 112 ? -21.747 0.953 16.826 1.00 89.06 112 ASN A O 1
ATOM 916 N N . GLN A 1 113 ? -22.281 1.589 18.896 1.00 92.06 113 GLN A N 1
ATOM 917 C CA . GLN A 1 113 ? -21.001 1.183 19.496 1.00 92.06 113 GLN A CA 1
ATOM 918 C C . GLN A 1 113 ? -21.075 -0.207 20.143 1.00 92.06 113 GLN A C 1
ATOM 920 O O . GLN A 1 113 ? -20.376 -0.499 21.110 1.00 92.06 113 GLN A O 1
ATOM 925 N N . MET A 1 114 ? -21.930 -1.090 19.616 1.00 91.31 114 MET A N 1
ATOM 926 C CA . MET A 1 114 ? -22.128 -2.440 20.156 1.00 91.31 114 MET A CA 1
ATOM 927 C C . MET A 1 114 ? -20.809 -3.227 20.239 1.00 91.31 114 MET A C 1
ATOM 929 O O . MET A 1 114 ? -20.537 -3.871 21.248 1.00 91.31 114 MET A O 1
ATOM 933 N N . ALA A 1 115 ? -19.960 -3.128 19.212 1.00 90.44 115 ALA A N 1
ATOM 934 C CA . ALA A 1 115 ? -18.664 -3.805 19.180 1.00 90.44 115 ALA A CA 1
ATOM 935 C C . ALA A 1 115 ? -17.727 -3.333 20.308 1.00 90.44 115 ALA A C 1
ATOM 937 O O . ALA A 1 115 ? -17.065 -4.157 20.938 1.00 90.44 115 ALA A O 1
ATOM 938 N N . ASP A 1 116 ? -17.714 -2.033 20.611 1.00 90.94 116 ASP A N 1
ATOM 939 C CA . ASP A 1 116 ? -16.897 -1.472 21.691 1.00 90.94 116 ASP A CA 1
ATOM 940 C C . ASP A 1 116 ? -17.397 -1.942 23.058 1.00 90.94 116 ASP A C 1
ATOM 942 O O . ASP A 1 116 ? -16.596 -2.315 23.913 1.00 90.94 116 ASP A O 1
ATOM 946 N N . VAL A 1 117 ? -18.720 -2.009 23.249 1.00 93.12 117 VAL A N 1
ATOM 947 C CA . VAL A 1 117 ? -19.327 -2.559 24.472 1.00 93.12 117 VAL A CA 1
ATOM 948 C C . VAL A 1 117 ? -18.903 -4.014 24.675 1.00 93.12 117 VAL A C 1
ATOM 950 O O . VAL A 1 117 ? -18.497 -4.384 25.775 1.00 93.12 117 VAL A O 1
ATOM 953 N N . VAL A 1 118 ? -18.936 -4.836 23.621 1.00 93.94 118 VAL A N 1
ATOM 954 C CA . VAL A 1 118 ? -18.492 -6.238 23.685 1.00 93.94 118 VAL A CA 1
ATOM 955 C C . VAL A 1 118 ? -17.009 -6.336 24.038 1.00 93.94 118 VAL A C 1
ATOM 957 O O . VAL A 1 118 ? -16.651 -7.129 24.908 1.00 93.94 118 VAL A O 1
ATOM 960 N N . LYS A 1 119 ? -16.148 -5.517 23.419 1.00 93.06 119 LYS A N 1
ATOM 961 C CA . LYS A 1 119 ? -14.714 -5.476 23.745 1.00 93.06 119 LYS A CA 1
ATOM 962 C C . LYS A 1 119 ? -14.487 -5.079 25.205 1.00 93.06 119 LYS A C 1
ATOM 964 O O . LYS A 1 119 ? -13.711 -5.729 25.897 1.00 93.06 119 LYS A O 1
ATOM 969 N N . ILE A 1 120 ? -15.187 -4.062 25.703 1.00 93.62 120 ILE A N 1
ATOM 970 C CA . ILE A 1 120 ? -15.090 -3.637 27.106 1.00 93.62 120 ILE A CA 1
ATOM 971 C C . ILE A 1 120 ? -15.514 -4.780 28.038 1.00 93.62 120 ILE A C 1
ATOM 973 O O . ILE A 1 120 ? -14.754 -5.138 28.933 1.00 93.62 120 ILE A O 1
ATOM 977 N N . LEU A 1 121 ? -16.671 -5.408 27.795 1.00 92.94 121 LEU A N 1
ATOM 978 C CA . LEU A 1 121 ? -17.159 -6.548 28.584 1.00 92.94 121 LEU A CA 1
ATOM 979 C C . LEU A 1 121 ? -16.210 -7.755 28.545 1.00 92.94 121 LEU A C 1
ATOM 981 O O . LEU A 1 121 ? -16.137 -8.504 29.518 1.00 92.94 121 LEU A O 1
ATOM 985 N N . TYR A 1 122 ? -15.483 -7.952 27.443 1.00 93.31 122 TYR A N 1
ATOM 986 C CA . TYR A 1 122 ? -14.482 -9.009 27.311 1.00 93.31 122 TYR A CA 1
ATOM 987 C C . TYR A 1 122 ? -13.287 -8.810 28.251 1.00 93.31 122 TYR A C 1
ATOM 989 O O . TYR A 1 122 ? -12.838 -9.779 28.861 1.00 93.31 122 TYR A O 1
ATOM 997 N N . TYR A 1 123 ? -12.803 -7.573 28.396 1.00 92.50 123 TYR A N 1
ATOM 998 C CA . TYR A 1 123 ? -11.671 -7.242 29.273 1.00 92.50 123 TYR A CA 1
ATOM 999 C C . TYR A 1 123 ? -12.068 -6.981 30.734 1.00 92.50 123 TYR A C 1
ATOM 1001 O O . TYR A 1 123 ? -11.193 -6.883 31.595 1.00 92.50 123 TYR A O 1
ATOM 1009 N N . MET A 1 124 ? -13.363 -6.871 31.030 1.00 93.00 124 MET A N 1
ATOM 1010 C CA . MET A 1 124 ? -13.875 -6.774 32.397 1.00 93.00 124 MET A CA 1
ATOM 1011 C C . MET A 1 124 ? -13.754 -8.101 33.153 1.00 93.00 124 MET A C 1
ATOM 1013 O O . MET A 1 124 ? -13.736 -9.189 32.570 1.00 93.00 124 MET A O 1
ATOM 1017 N N . ASN A 1 125 ? -13.758 -8.030 34.485 1.00 92.62 125 ASN A N 1
ATOM 1018 C CA . ASN A 1 125 ? -13.904 -9.216 35.317 1.00 92.62 125 ASN A CA 1
ATOM 1019 C C . ASN A 1 125 ? -15.236 -9.914 35.001 1.00 92.62 125 ASN A C 1
ATOM 1021 O O . ASN A 1 125 ? -16.304 -9.305 35.082 1.00 92.62 125 ASN A O 1
ATOM 1025 N N . GLU A 1 126 ? -15.184 -11.216 34.720 1.00 90.19 126 GLU A N 1
ATOM 1026 C CA . GLU A 1 126 ? -16.343 -12.020 34.324 1.00 90.19 126 GLU A CA 1
ATOM 1027 C C . GLU A 1 126 ? -17.545 -11.875 35.268 1.00 90.19 126 GLU A C 1
ATOM 1029 O O . GLU A 1 126 ? -18.688 -11.781 34.817 1.00 90.19 126 GLU A O 1
ATOM 1034 N N . ARG A 1 127 ? -17.303 -11.771 36.580 1.00 91.75 127 ARG A N 1
ATOM 1035 C CA . ARG A 1 127 ? -18.372 -11.593 37.568 1.00 91.75 127 ARG A CA 1
ATOM 1036 C C . ARG A 1 127 ? -19.067 -10.239 37.431 1.00 91.75 127 ARG A C 1
ATOM 1038 O O . ARG A 1 127 ? -20.281 -10.160 37.605 1.00 91.75 127 ARG A O 1
ATOM 1045 N N . ASN A 1 128 ? -18.315 -9.177 37.161 1.00 91.62 128 ASN A N 1
ATOM 1046 C CA . ASN A 1 128 ? -18.863 -7.834 36.989 1.00 91.62 128 ASN A CA 1
ATOM 1047 C C . ASN A 1 128 ? -19.523 -7.674 35.622 1.00 91.62 128 ASN A C 1
ATOM 1049 O O . ASN A 1 128 ? -20.633 -7.157 35.560 1.00 91.62 128 ASN A O 1
ATOM 1053 N N . ALA A 1 129 ? -18.910 -8.203 34.563 1.00 92.19 129 ALA A N 1
ATOM 1054 C CA . ALA A 1 129 ? -19.512 -8.260 33.236 1.00 92.19 129 ALA A CA 1
ATOM 1055 C C . ALA A 1 129 ? -20.873 -8.979 33.267 1.00 92.19 129 ALA A C 1
ATOM 1057 O O . ALA A 1 129 ? -21.852 -8.466 32.730 1.00 92.19 129 ALA A O 1
ATOM 1058 N N . ALA A 1 130 ? -20.977 -10.113 33.973 1.00 91.94 130 ALA A N 1
ATOM 1059 C CA . ALA A 1 130 ? -22.239 -10.834 34.146 1.00 91.94 130 ALA A CA 1
ATOM 1060 C C . ALA A 1 130 ? -23.296 -10.018 34.911 1.00 91.94 130 ALA A C 1
ATOM 1062 O O . ALA A 1 130 ? -24.468 -10.033 34.542 1.00 91.94 130 ALA A O 1
ATOM 1063 N N . ARG A 1 131 ? -22.897 -9.276 35.955 1.00 93.12 131 ARG A N 1
ATOM 1064 C CA . ARG A 1 131 ? -23.812 -8.379 36.686 1.00 93.12 131 ARG A CA 1
ATOM 1065 C C . ARG A 1 131 ? -24.316 -7.246 35.799 1.00 93.12 131 ARG A C 1
ATOM 1067 O O . ARG A 1 131 ? -25.512 -6.993 35.783 1.00 93.12 131 ARG A O 1
ATOM 1074 N N . VAL A 1 132 ? -23.426 -6.606 35.041 1.00 93.69 132 VAL A N 1
ATOM 1075 C CA . VAL A 1 132 ? -23.790 -5.537 34.101 1.00 93.69 132 VAL A CA 1
ATOM 1076 C C . VAL A 1 132 ? -24.733 -6.067 33.021 1.00 93.69 132 VAL A C 1
ATOM 1078 O O . VAL A 1 132 ? -25.766 -5.458 32.768 1.00 93.69 132 VAL A O 1
ATOM 1081 N N . LEU A 1 133 ? -24.450 -7.238 32.441 1.00 92.69 133 LEU A N 1
ATOM 1082 C CA . LEU A 1 133 ? -25.360 -7.893 31.496 1.00 92.69 133 LEU A CA 1
ATOM 1083 C C . LEU A 1 133 ? -26.718 -8.238 32.126 1.00 92.69 133 LEU A C 1
ATOM 1085 O O . LEU A 1 133 ? -27.734 -8.136 31.445 1.00 92.69 133 LEU A O 1
ATOM 1089 N N . GLY A 1 134 ? -26.759 -8.599 33.412 1.00 91.88 134 GLY A N 1
ATOM 1090 C CA . GLY A 1 134 ? -28.007 -8.814 34.153 1.00 91.88 134 GLY A CA 1
ATOM 1091 C C . GLY A 1 134 ? -28.837 -7.536 34.325 1.00 91.88 134 GLY A C 1
ATOM 1092 O O . GLY A 1 134 ? -30.053 -7.558 34.126 1.00 91.88 134 GLY A O 1
ATOM 1093 N N . GLU A 1 135 ? -28.189 -6.409 34.626 1.00 93.38 135 GLU A N 1
ATOM 1094 C CA . GLU A 1 135 ? -28.838 -5.090 34.711 1.00 93.38 135 GLU A CA 1
ATOM 1095 C C . GLU A 1 135 ? -29.386 -4.643 33.347 1.00 93.38 135 GLU A C 1
ATOM 1097 O O . GLU A 1 135 ? -30.530 -4.187 33.240 1.00 93.38 135 GLU A O 1
ATOM 1102 N N . ILE A 1 136 ? -28.606 -4.842 32.279 1.00 92.25 136 ILE A N 1
ATOM 1103 C CA . ILE A 1 136 ? -29.054 -4.592 30.902 1.00 92.25 136 ILE A CA 1
ATOM 1104 C C . ILE A 1 136 ? -30.227 -5.516 30.566 1.00 92.25 136 ILE A C 1
ATOM 1106 O O . ILE A 1 136 ? -31.247 -5.051 30.078 1.00 92.25 136 ILE A O 1
ATOM 1110 N N . GLY A 1 137 ? -30.145 -6.809 30.882 1.00 91.31 137 GLY A N 1
ATOM 1111 C CA . GLY A 1 137 ? -31.209 -7.773 30.594 1.00 91.31 137 GLY A CA 1
ATOM 1112 C C . GLY A 1 137 ? -32.515 -7.485 31.333 1.00 91.31 137 GLY A C 1
ATOM 1113 O O . GLY A 1 137 ? -33.585 -7.810 30.828 1.00 91.31 137 GLY A O 1
ATOM 1114 N N . SER A 1 138 ? -32.445 -6.821 32.488 1.00 90.19 138 SER A N 1
ATOM 1115 C CA . SER A 1 138 ? -33.626 -6.403 33.253 1.00 90.19 138 SER A CA 1
ATOM 1116 C C . SER A 1 138 ? -34.356 -5.209 32.626 1.00 90.19 138 SER A C 1
ATOM 1118 O O . SER A 1 138 ? -35.533 -4.996 32.902 1.00 90.19 138 SER A O 1
ATOM 1120 N N . THR A 1 139 ? -33.674 -4.424 31.786 1.00 88.38 139 THR A N 1
ATOM 1121 C CA . THR A 1 139 ? -34.208 -3.201 31.163 1.00 88.38 139 THR A CA 1
ATOM 1122 C C . THR A 1 139 ? -34.443 -3.358 29.659 1.00 88.38 139 THR A C 1
ATOM 1124 O O . THR A 1 139 ? -35.488 -2.949 29.158 1.00 88.38 139 THR A O 1
ATOM 1127 N N . GLN A 1 140 ? -33.510 -3.983 28.941 1.00 90.06 140 GLN A N 1
ATOM 1128 C CA . GLN A 1 140 ? -33.573 -4.310 27.516 1.00 90.06 140 GLN A CA 1
ATOM 1129 C C . GLN A 1 140 ? -33.033 -5.734 27.258 1.00 90.06 140 GLN A C 1
ATOM 1131 O O . GLN A 1 140 ? -31.851 -5.912 26.939 1.00 90.06 140 GLN A O 1
ATOM 1136 N N . PRO A 1 141 ? -33.899 -6.763 27.348 1.00 91.12 141 PRO A N 1
ATOM 1137 C CA . PRO A 1 141 ? -33.515 -8.163 27.151 1.00 91.12 141 PRO A CA 1
ATOM 1138 C C . PRO A 1 141 ? -32.856 -8.447 25.792 1.00 91.12 141 PRO A C 1
ATOM 1140 O O . PRO A 1 141 ? -31.875 -9.189 25.728 1.00 91.12 141 PRO A O 1
ATOM 1143 N N . ASP A 1 142 ? -33.346 -7.822 24.718 1.00 90.56 142 ASP A N 1
ATOM 1144 C CA . ASP A 1 142 ? -32.853 -8.054 23.352 1.00 90.56 142 ASP A CA 1
ATOM 1145 C C . ASP A 1 142 ? -31.395 -7.600 23.178 1.00 90.56 142 ASP A C 1
ATOM 1147 O O . ASP A 1 142 ? -30.578 -8.296 22.571 1.00 90.56 142 ASP A O 1
ATOM 1151 N N . VAL A 1 143 ? -31.042 -6.455 23.774 1.00 90.00 143 VAL A N 1
ATOM 1152 C CA . VAL A 1 143 ? -29.677 -5.909 23.749 1.00 90.00 143 VAL A CA 1
ATOM 1153 C C . VAL A 1 143 ? -28.733 -6.796 24.560 1.00 90.00 143 VAL A C 1
ATOM 1155 O O . VAL A 1 143 ? -27.642 -7.120 24.090 1.00 90.00 143 VAL A O 1
ATOM 1158 N N . ALA A 1 144 ? -29.157 -7.258 25.740 1.00 91.31 144 ALA A N 1
ATOM 1159 C CA . ALA A 1 144 ? -28.362 -8.181 26.551 1.00 91.31 144 ALA A CA 1
ATOM 1160 C C . ALA A 1 144 ? -28.112 -9.519 25.839 1.00 91.31 144 ALA A C 1
ATOM 1162 O O . ALA A 1 144 ? -27.000 -10.054 25.900 1.00 91.31 144 ALA A O 1
ATOM 1163 N N . ALA A 1 145 ? -29.119 -10.053 25.143 1.00 90.81 145 ALA A N 1
ATOM 1164 C CA . ALA A 1 145 ? -28.995 -11.283 24.368 1.00 90.81 145 ALA A CA 1
ATOM 1165 C C . ALA A 1 145 ? -28.004 -11.120 23.203 1.00 90.81 145 ALA A C 1
ATOM 1167 O O . ALA A 1 145 ? -27.124 -11.966 23.021 1.00 90.81 145 ALA A O 1
ATOM 1168 N N . ALA A 1 146 ? -28.091 -10.009 22.463 1.00 91.56 146 ALA A N 1
ATOM 1169 C CA . ALA A 1 146 ? -27.162 -9.686 21.383 1.00 91.56 146 ALA A CA 1
ATOM 1170 C C . ALA A 1 146 ? -25.714 -9.542 21.886 1.00 91.56 146 ALA A C 1
ATOM 1172 O O . ALA A 1 146 ? -24.806 -10.161 21.325 1.00 91.56 146 ALA A O 1
ATOM 1173 N N . LEU A 1 147 ? -25.505 -8.795 22.976 1.00 92.25 147 LEU A N 1
ATOM 1174 C CA . LEU A 1 147 ? -24.193 -8.628 23.612 1.00 92.25 147 LEU A CA 1
ATOM 1175 C C . LEU A 1 147 ? -23.618 -9.962 24.094 1.00 92.25 147 LEU A C 1
ATOM 1177 O O . LEU A 1 147 ? -22.454 -10.259 23.839 1.00 92.25 147 LEU A O 1
ATOM 1181 N N . SER A 1 148 ? -24.434 -10.793 24.743 1.00 90.88 148 SER A N 1
ATOM 1182 C CA . SER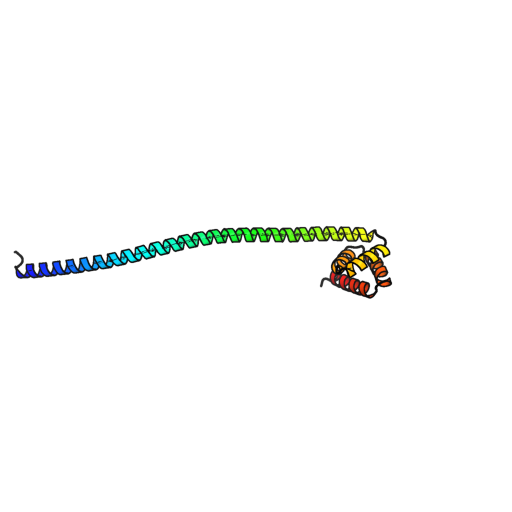 A 1 148 ? -24.010 -12.104 25.248 1.00 90.88 148 SER A CA 1
ATOM 1183 C C . SER A 1 148 ? -23.611 -13.050 24.114 1.00 90.88 148 SER A C 1
ATOM 1185 O O . SER A 1 148 ? -22.612 -13.764 24.221 1.00 90.88 148 SER A O 1
ATOM 1187 N N . LEU A 1 149 ? -24.359 -13.041 23.004 1.00 91.56 149 LEU A N 1
ATOM 1188 C CA . LEU A 1 149 ? -24.039 -13.842 21.825 1.00 91.56 149 LEU A CA 1
ATOM 1189 C C . LEU A 1 149 ? -22.723 -13.390 21.182 1.00 91.56 149 LEU A C 1
ATOM 1191 O O . LEU A 1 149 ? -21.884 -14.229 20.858 1.00 91.56 149 LEU A O 1
ATOM 1195 N N . GLN A 1 150 ? -22.529 -12.081 21.014 1.00 90.19 150 GLN A N 1
ATOM 1196 C CA . GLN A 1 150 ? -21.294 -11.539 20.447 1.00 90.19 150 GLN A CA 1
ATOM 1197 C C . GLN A 1 150 ? -20.091 -11.792 21.362 1.00 90.19 150 GLN A C 1
ATOM 1199 O O . GLN A 1 150 ? -19.055 -12.248 20.887 1.00 90.19 150 GLN A O 1
ATOM 1204 N N . LEU A 1 151 ? -20.241 -11.605 22.675 1.00 90.50 151 LEU A N 1
ATOM 1205 C CA . LEU A 1 151 ? -19.195 -11.900 23.654 1.00 90.50 151 LEU A CA 1
ATOM 1206 C C . LEU A 1 151 ? -18.796 -13.382 23.633 1.00 90.50 151 LEU A C 1
ATOM 1208 O O . LEU A 1 151 ? -17.613 -13.709 23.726 1.00 90.50 151 LEU A O 1
ATOM 1212 N N . LYS A 1 152 ? -19.772 -14.284 23.466 1.00 89.81 152 LYS A N 1
ATOM 1213 C CA . LYS A 1 152 ? -19.513 -15.718 23.306 1.00 89.81 152 LYS A CA 1
ATOM 1214 C C . LYS A 1 152 ? -18.699 -16.011 22.044 1.00 89.81 152 LYS A C 1
ATOM 1216 O O . LYS A 1 152 ? -17.745 -16.772 22.142 1.00 89.81 152 LYS A O 1
ATOM 1221 N N . ARG A 1 153 ? -19.032 -15.398 20.901 1.00 88.69 153 ARG A N 1
ATOM 1222 C CA . ARG A 1 153 ? -18.267 -15.561 19.647 1.00 88.69 153 ARG A CA 1
ATOM 1223 C C . ARG A 1 153 ? -16.815 -15.115 19.816 1.00 88.69 153 ARG A C 1
ATOM 1225 O O . ARG A 1 153 ? -15.909 -15.893 19.551 1.00 88.69 153 ARG A O 1
ATOM 1232 N N . VAL A 1 154 ? -16.605 -13.928 20.389 1.00 87.62 154 VAL A N 1
ATOM 1233 C CA . VAL A 1 154 ? -15.259 -13.381 20.637 1.00 87.62 154 VAL A CA 1
ATOM 1234 C C . VAL A 1 154 ? -14.435 -14.287 21.563 1.00 87.62 154 VAL A C 1
ATOM 1236 O O . VAL A 1 154 ? -13.246 -14.478 21.338 1.00 87.62 154 VAL A O 1
ATOM 1239 N N . ARG A 1 155 ? -15.053 -14.891 22.587 1.00 83.94 155 ARG A N 1
ATOM 1240 C CA . ARG A 1 155 ? -14.373 -15.839 23.492 1.00 83.94 155 ARG A CA 1
ATOM 1241 C C . ARG A 1 155 ? -14.091 -17.205 22.864 1.00 83.94 155 ARG A C 1
ATOM 1243 O O . ARG A 1 155 ? -13.192 -17.897 23.331 1.00 83.94 155 ARG A O 1
ATOM 1250 N N . GLN A 1 156 ? -14.886 -17.619 21.881 1.00 79.62 156 GLN A N 1
ATOM 1251 C CA . GLN A 1 156 ? -14.776 -18.931 21.239 1.00 79.62 156 GLN A CA 1
ATOM 1252 C C . GLN A 1 156 ? -13.887 -18.922 19.988 1.00 79.62 156 GLN A C 1
ATOM 1254 O O . GLN A 1 156 ? -13.549 -20.000 19.512 1.00 79.62 156 GLN A O 1
ATOM 1259 N N . GLY A 1 157 ? -13.424 -17.748 19.546 1.00 56.78 157 GLY A N 1
ATOM 1260 C CA . GLY A 1 157 ? -12.394 -17.626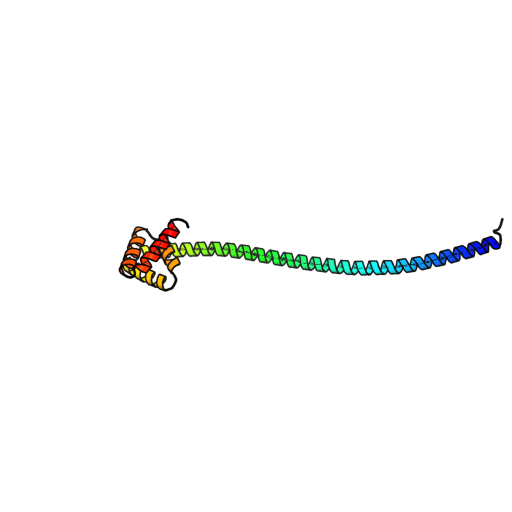 18.516 1.00 56.78 157 GLY A CA 1
ATOM 1261 C C . GLY A 1 157 ? -12.884 -17.920 17.099 1.00 56.78 157 GLY A C 1
ATOM 1262 O O . GLY A 1 157 ? -12.155 -18.571 16.355 1.00 56.78 157 GLY A O 1
ATOM 1263 N N . ASP A 1 158 ? -14.082 -17.439 16.753 1.00 43.56 158 ASP A N 1
ATOM 1264 C CA . ASP A 1 158 ? -14.538 -17.295 15.360 1.00 43.56 158 ASP A CA 1
ATOM 1265 C C . ASP A 1 158 ? -14.306 -15.861 14.857 1.00 43.56 158 ASP A C 1
ATOM 1267 O O . ASP A 1 158 ? -14.752 -14.913 15.555 1.00 43.56 158 ASP A O 1
#

Sequence (158 aa):
MGLTERELQNLIYDVREKIRQNQQREKELAKEAERIELARQGLQEDVERLNEIGATLDMKLLRLKEKEDQLQQMIIDIEKAERTNIERLAATYDKMDPSQSGKIMMNMAANNQMADVVKILYYMNERNAARVLGEIGSTQPDVAAALSLQLKRVRQGD